Protein AF-A0AAI9ZI68-F1 (afdb_monomer_lite)

Foldseek 3Di:
DDDDPPPPPVVVVVLLVPQEQEFEDELPDDDPDPPPPVVRVCCNALLVVLLRLLVSLVVCCVVPPVPQDQDCPQVPDDCLVVCVVVSPLVSSLVSNLSSQVSDDFSHEYEYEYEALVSQPDPVRLVSSLVVLLSLLVSQVVQVVHSYHYHYHYYHPDDPPSSVVSVVVVVVVVVVPPDD

Secondary structure (DSSP, 8-state):
----------HHHHHHHHHEEEEEEETTSPPS-TT-HHHHHHHTSHHHHHHHHHHHHHHHHHHH-TT----GGGTTSTTTTHHHHTT-HHHHHHHHHHHHHTSPTT-EEEEEEE-GGGG-STTTHHHHHHHHHHHHHHHHHTTTSSSEEEEEEE-SS--HHHHHHHHHHHHHHHT-S--

Radius of gyration: 19.25 Å; chains: 1; bounding box: 39×51×73 Å

Structure (mmCIF, N/CA/C/O backbone):
data_AF-A0AAI9ZI68-F1
#
_entry.id   AF-A0AAI9ZI68-F1
#
loop_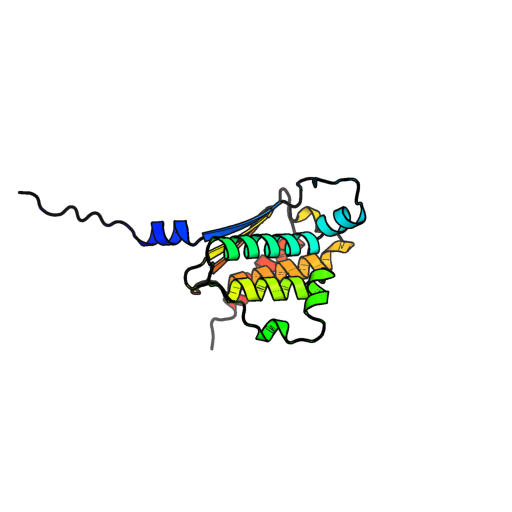
_atom_site.group_PDB
_atom_site.id
_atom_site.type_symbol
_atom_site.label_atom_id
_atom_site.label_alt_id
_atom_site.label_comp_id
_atom_site.label_asym_id
_atom_site.label_entity_id
_atom_site.label_seq_id
_atom_site.pdbx_PDB_ins_code
_atom_site.Cartn_x
_atom_site.Cartn_y
_atom_site.Cartn_z
_atom_site.occupancy
_atom_site.B_iso_or_equiv
_atom_site.auth_seq_id
_atom_site.auth_comp_id
_atom_site.auth_asym_id
_atom_site.auth_atom_id
_atom_site.pdbx_PDB_model_num
ATOM 1 N N . MET A 1 1 ? -3.122 -28.211 -50.798 1.00 36.28 1 MET A N 1
ATOM 2 C CA . MET A 1 1 ? -3.202 -26.737 -50.811 1.00 36.28 1 MET A CA 1
ATOM 3 C C . MET A 1 1 ? -3.423 -26.276 -49.384 1.00 36.28 1 MET A C 1
ATOM 5 O O . MET A 1 1 ? -4.552 -26.222 -48.924 1.00 36.28 1 MET A O 1
ATOM 9 N N . SER A 1 2 ? -2.318 -26.076 -48.669 1.00 42.88 2 SER A N 1
ATOM 10 C CA . SER A 1 2 ? -2.273 -25.440 -47.357 1.00 42.88 2 SER A CA 1
ATOM 11 C C . SER A 1 2 ? -2.132 -23.944 -47.582 1.00 42.88 2 SER A C 1
ATOM 13 O O . SER A 1 2 ? -1.124 -23.529 -48.144 1.00 42.88 2 SER A O 1
ATOM 15 N N . HIS A 1 3 ? -3.099 -23.140 -47.162 1.00 31.73 3 HIS A N 1
ATOM 16 C CA . HIS A 1 3 ? -2.884 -21.705 -47.048 1.00 31.73 3 HIS A CA 1
ATOM 17 C C . HIS A 1 3 ? -3.713 -21.154 -45.888 1.00 31.73 3 HIS A C 1
ATOM 19 O O . HIS A 1 3 ? -4.936 -21.135 -45.943 1.00 31.73 3 HIS A O 1
ATOM 25 N N . LEU A 1 4 ? -2.970 -20.686 -44.881 1.00 38.12 4 LEU A N 1
ATOM 26 C CA . LEU A 1 4 ? -3.259 -19.492 -44.088 1.00 38.12 4 LEU A CA 1
ATOM 27 C C . LEU A 1 4 ? -4.458 -19.575 -43.134 1.00 38.12 4 LEU A C 1
ATOM 29 O O . LEU A 1 4 ? -5.432 -18.844 -43.271 1.00 38.12 4 LEU A O 1
ATOM 33 N N . VAL A 1 5 ? -4.307 -20.377 -42.079 1.00 33.66 5 VAL A N 1
ATOM 34 C CA . VAL A 1 5 ? -4.727 -19.914 -40.751 1.00 33.66 5 VAL A CA 1
ATOM 35 C C . VAL A 1 5 ? -3.490 -19.234 -40.181 1.00 33.66 5 VAL A C 1
ATOM 37 O O . VAL A 1 5 ? -2.539 -19.900 -39.786 1.00 33.66 5 VAL A O 1
ATOM 40 N N . ALA A 1 6 ? -3.428 -17.910 -40.295 1.00 39.25 6 ALA A N 1
ATOM 41 C CA . ALA A 1 6 ? -2.486 -17.154 -39.491 1.00 39.25 6 ALA A CA 1
ATOM 42 C C . ALA A 1 6 ? -2.988 -17.285 -38.054 1.00 39.25 6 ALA A C 1
ATOM 44 O O . ALA A 1 6 ? -4.034 -16.725 -37.718 1.00 39.25 6 ALA A O 1
ATOM 45 N N . ASP A 1 7 ? -2.289 -18.086 -37.254 1.00 39.91 7 ASP A N 1
ATOM 46 C CA . ASP A 1 7 ? -2.421 -18.061 -35.806 1.00 39.91 7 ASP A CA 1
ATOM 47 C C . ASP A 1 7 ? -2.070 -16.641 -35.365 1.00 39.91 7 ASP A C 1
ATOM 49 O O . ASP A 1 7 ? -0.909 -16.239 -35.300 1.00 39.91 7 ASP A O 1
ATOM 53 N N . TRP A 1 8 ? -3.106 -15.835 -35.157 1.00 34.78 8 TRP A N 1
ATOM 54 C CA . TRP A 1 8 ? -2.982 -14.541 -34.515 1.00 34.78 8 TRP A CA 1
ATOM 55 C C . TRP A 1 8 ? -2.801 -14.833 -33.028 1.00 34.78 8 TRP A C 1
ATOM 57 O O . TRP A 1 8 ? -3.750 -14.798 -32.244 1.00 34.78 8 TRP A O 1
ATOM 67 N N . GLU A 1 9 ? -1.583 -15.212 -32.646 1.00 39.19 9 GLU A N 1
ATOM 68 C CA . GLU A 1 9 ? -1.184 -15.191 -31.247 1.00 39.19 9 GLU A CA 1
ATOM 69 C C . GLU A 1 9 ? -1.344 -13.747 -30.778 1.00 39.19 9 GLU A C 1
ATOM 71 O O . GLU A 1 9 ? -0.674 -12.826 -31.246 1.00 39.19 9 GLU A O 1
ATOM 76 N N . ASN A 1 10 ? -2.337 -13.531 -29.922 1.00 38.00 10 ASN A N 1
ATOM 77 C CA . ASN A 1 10 ? -2.634 -12.230 -29.359 1.00 38.00 10 ASN A CA 1
ATOM 78 C C . ASN A 1 10 ? -1.546 -11.908 -28.325 1.00 38.00 10 ASN A C 1
ATOM 80 O O . ASN A 1 10 ? -1.707 -12.169 -27.132 1.00 38.00 10 ASN A O 1
ATOM 84 N N . THR A 1 11 ? -0.415 -11.394 -28.808 1.00 46.31 11 THR A N 1
ATOM 85 C CA . THR A 1 11 ? 0.794 -11.069 -28.035 1.00 46.31 11 THR A CA 1
ATOM 86 C C . THR A 1 11 ? 0.528 -10.119 -26.864 1.00 46.31 11 THR A C 1
ATOM 88 O O . THR A 1 11 ? 1.281 -10.127 -25.893 1.00 46.31 11 THR A O 1
ATOM 91 N N . ASP A 1 12 ? -0.571 -9.357 -26.899 1.00 48.25 12 ASP A N 1
ATOM 92 C CA . ASP A 1 12 ? -0.989 -8.479 -25.801 1.00 48.25 12 ASP A CA 1
ATOM 93 C C . ASP A 1 12 ? -1.462 -9.244 -24.556 1.00 48.25 12 ASP A C 1
ATOM 95 O O . ASP A 1 12 ? -1.244 -8.785 -23.435 1.00 48.25 12 ASP A O 1
ATOM 99 N N . ILE A 1 13 ? -2.073 -10.425 -24.713 1.00 45.22 13 ILE A N 1
ATOM 100 C CA . ILE A 1 13 ? -2.593 -11.205 -23.576 1.00 45.22 13 ILE A CA 1
ATOM 101 C C . ILE A 1 13 ? -1.444 -11.823 -22.769 1.00 45.22 13 ILE A C 1
ATOM 103 O O . ILE A 1 13 ? -1.500 -11.837 -21.536 1.00 45.22 13 ILE A O 1
ATOM 107 N N . ASP A 1 14 ? -0.390 -12.286 -23.442 1.00 40.62 14 ASP A N 1
ATOM 108 C CA . ASP A 1 14 ? 0.792 -12.841 -22.776 1.00 40.62 14 ASP A CA 1
ATOM 109 C C . ASP A 1 14 ? 1.712 -11.744 -22.216 1.00 40.62 14 ASP A C 1
ATOM 111 O O . ASP A 1 14 ? 2.242 -11.903 -21.113 1.00 40.62 14 ASP A O 1
ATOM 115 N N . ALA A 1 15 ? 1.805 -10.579 -22.873 1.00 43.84 15 ALA A N 1
ATOM 116 C CA . ALA A 1 15 ? 2.473 -9.402 -22.309 1.00 43.84 15 ALA A CA 1
ATOM 117 C C . ALA A 1 15 ? 1.770 -8.897 -21.030 1.00 43.84 15 ALA A C 1
ATOM 119 O O . ALA A 1 15 ? 2.425 -8.638 -20.017 1.00 43.84 15 ALA A O 1
ATOM 120 N N . HIS A 1 16 ? 0.432 -8.839 -21.017 1.00 47.84 16 HIS A N 1
ATOM 121 C CA . HIS A 1 16 ? -0.341 -8.504 -19.813 1.00 47.84 16 HIS A CA 1
ATOM 122 C C . HIS A 1 16 ? -0.217 -9.563 -18.707 1.00 47.84 16 HIS A C 1
ATOM 124 O O . HIS A 1 16 ? -0.116 -9.214 -17.531 1.00 47.84 16 HIS A O 1
ATOM 130 N N . LYS A 1 17 ? -0.194 -10.860 -19.041 1.00 45.56 17 LYS A N 1
ATOM 131 C CA . LYS A 1 17 ? -0.064 -11.934 -18.036 1.00 45.56 17 LYS A CA 1
ATOM 132 C C . LYS A 1 17 ? 1.268 -11.912 -17.287 1.00 45.56 17 LYS A C 1
ATOM 134 O O . LYS A 1 17 ? 1.299 -12.325 -16.127 1.00 45.56 17 LYS A O 1
ATOM 139 N N . HIS A 1 18 ? 2.345 -11.445 -17.914 1.00 51.88 18 HIS A N 1
ATOM 140 C CA . HIS A 1 18 ? 3.674 -11.425 -17.297 1.00 51.88 18 HIS A CA 1
ATOM 141 C C . HIS A 1 18 ? 4.032 -10.100 -16.607 1.00 51.88 18 HIS A C 1
ATOM 143 O O . HIS A 1 18 ? 4.849 -10.108 -15.679 1.00 51.88 18 HIS A O 1
ATOM 149 N N . ASN A 1 19 ? 3.354 -9.000 -16.949 1.00 62.97 19 ASN A N 1
ATOM 150 C CA . ASN A 1 19 ? 3.670 -7.673 -16.414 1.00 62.97 19 ASN A CA 1
ATOM 151 C C . ASN A 1 19 ? 2.794 -7.206 -15.241 1.00 62.97 19 ASN A C 1
ATOM 153 O O . ASN A 1 19 ? 3.127 -6.209 -14.595 1.00 62.97 19 ASN A O 1
ATOM 157 N N . VAL A 1 20 ? 1.707 -7.917 -14.921 1.00 66.06 20 VAL A N 1
ATOM 158 C CA . VAL A 1 20 ? 0.887 -7.584 -13.748 1.00 66.06 20 VAL A CA 1
ATOM 159 C C . VAL A 1 20 ? 1.572 -8.057 -12.460 1.00 66.06 20 VAL A C 1
ATOM 161 O O . VAL A 1 20 ? 1.826 -9.239 -12.217 1.00 66.06 20 VAL A O 1
ATOM 164 N N . ASN A 1 21 ? 1.841 -7.094 -11.597 1.00 75.12 21 ASN A N 1
ATOM 165 C CA . ASN A 1 21 ? 2.433 -7.190 -10.279 1.00 75.12 21 ASN A CA 1
ATOM 166 C C . ASN A 1 21 ? 1.336 -7.007 -9.237 1.00 75.12 21 ASN A C 1
ATOM 168 O O . ASN A 1 21 ? 0.926 -5.894 -8.918 1.00 75.12 21 ASN A O 1
ATOM 172 N N . THR A 1 22 ? 0.817 -8.121 -8.724 1.00 77.38 22 THR A N 1
ATOM 173 C CA . THR A 1 22 ? -0.252 -8.069 -7.725 1.00 77.38 22 THR A CA 1
ATOM 174 C C . THR A 1 22 ? 0.330 -8.054 -6.320 1.00 77.38 22 THR A C 1
ATOM 176 O O . THR A 1 22 ? 0.980 -9.017 -5.918 1.00 77.38 22 THR A O 1
ATOM 179 N N . ILE A 1 23 ? 0.027 -7.006 -5.562 1.00 80.31 23 ILE A N 1
ATOM 180 C CA . ILE A 1 23 ? 0.321 -6.883 -4.132 1.00 80.31 23 ILE A CA 1
ATOM 181 C C . ILE A 1 23 ? -1.002 -6.886 -3.361 1.00 80.31 23 ILE A C 1
ATOM 183 O O . ILE A 1 23 ? -1.999 -6.309 -3.804 1.00 80.31 23 ILE A O 1
ATOM 187 N N . LYS A 1 24 ? -1.055 -7.605 -2.239 1.00 81.94 24 LYS A N 1
ATOM 188 C CA . LYS A 1 24 ? -2.313 -7.878 -1.531 1.00 81.94 24 LYS A CA 1
ATOM 189 C C . LYS A 1 24 ? -2.156 -7.686 -0.036 1.00 81.94 24 LYS A C 1
ATOM 191 O O . LYS A 1 24 ? -1.219 -8.205 0.563 1.00 81.94 24 LYS A O 1
ATOM 196 N N . TRP A 1 25 ? -3.123 -7.029 0.581 1.00 74.56 25 TRP A N 1
ATOM 197 C CA . TRP A 1 25 ? -3.253 -6.961 2.025 1.00 74.56 25 TRP A CA 1
ATOM 198 C C . TRP A 1 25 ? -4.626 -7.455 2.458 1.00 74.56 25 TRP A C 1
ATOM 200 O O . TRP A 1 25 ? -5.645 -7.076 1.883 1.00 74.56 25 TRP A O 1
ATOM 210 N N . PHE A 1 26 ? -4.637 -8.295 3.487 1.00 74.25 26 PHE A N 1
ATOM 211 C CA . PHE A 1 26 ? -5.852 -8.830 4.083 1.00 74.25 26 PHE A CA 1
ATOM 212 C C . PHE A 1 26 ? -5.929 -8.331 5.523 1.00 74.25 26 PHE A C 1
ATOM 214 O O . PHE A 1 26 ? -5.241 -8.861 6.395 1.00 74.25 26 PHE A O 1
ATOM 221 N N . CYS A 1 27 ? -6.744 -7.303 5.766 1.00 65.31 27 CYS A N 1
ATOM 222 C CA . CYS A 1 27 ? -6.807 -6.593 7.046 1.00 65.31 27 CYS A CA 1
ATOM 223 C C . CYS A 1 27 ? -7.278 -7.473 8.215 1.00 65.31 27 CYS A C 1
ATOM 225 O O . CYS A 1 27 ? -7.052 -7.131 9.369 1.00 65.31 27 CYS A O 1
ATOM 227 N N . SER A 1 28 ? -7.962 -8.582 7.921 1.00 62.16 28 SER A N 1
ATOM 228 C CA . SER A 1 28 ? -8.622 -9.465 8.889 1.00 62.16 28 SER A CA 1
ATOM 229 C C . SER A 1 28 ? -7.847 -10.746 9.223 1.00 62.16 28 SER A C 1
ATOM 231 O O . SER A 1 28 ? -8.351 -11.580 9.977 1.00 62.16 28 SER A O 1
ATOM 233 N N . VAL A 1 29 ? -6.643 -10.942 8.672 1.00 62.38 29 VAL A N 1
ATOM 234 C CA . VAL A 1 29 ? -5.839 -12.149 8.928 1.00 62.38 29 VAL A CA 1
ATOM 235 C C . VAL A 1 29 ? -5.027 -11.972 10.222 1.00 62.38 29 VAL A C 1
ATOM 237 O O . VAL A 1 29 ? -4.208 -11.057 10.285 1.00 62.38 29 VAL A O 1
ATOM 240 N N . PRO A 1 30 ? -5.207 -12.838 11.245 1.00 55.72 30 PRO A N 1
ATOM 241 C CA . PRO A 1 30 ? -4.447 -12.762 12.492 1.00 55.72 30 PRO A CA 1
ATOM 242 C C . PRO A 1 30 ? -2.947 -12.974 12.261 1.00 55.72 30 PRO A C 1
ATOM 244 O O . PRO A 1 30 ? -2.548 -13.865 11.506 1.00 55.72 30 PRO A O 1
ATOM 247 N N . PHE A 1 31 ? -2.114 -12.179 12.935 1.00 62.44 31 PHE A N 1
ATOM 248 C CA . PHE A 1 31 ? -0.665 -12.191 12.726 1.00 62.44 31 PHE A CA 1
ATOM 249 C C . PHE A 1 31 ? 0.072 -13.327 13.458 1.00 62.44 31 PHE A C 1
ATOM 251 O O . PHE A 1 31 ? -0.410 -13.828 14.476 1.00 62.44 31 PHE A O 1
ATOM 258 N N . PRO A 1 32 ? 1.269 -13.725 12.968 1.00 58.94 32 PRO A N 1
ATOM 259 C CA . PRO A 1 32 ? 1.981 -14.914 13.446 1.00 58.94 32 PRO A CA 1
ATOM 260 C C . PRO A 1 32 ? 2.499 -14.824 14.885 1.00 58.94 32 PRO A C 1
ATOM 262 O O . PRO A 1 32 ? 2.689 -15.864 15.510 1.00 58.94 32 PRO A O 1
ATOM 265 N N . ASN A 1 33 ? 2.759 -13.615 15.400 1.00 66.62 33 ASN A N 1
ATOM 266 C CA . ASN A 1 33 ? 3.276 -13.419 16.755 1.00 66.62 33 ASN A CA 1
ATOM 267 C C . ASN A 1 33 ? 2.308 -12.579 17.609 1.00 66.62 33 ASN A C 1
ATOM 269 O O . ASN A 1 33 ? 2.439 -11.356 17.667 1.00 66.62 33 ASN A O 1
ATOM 273 N N . PRO A 1 34 ? 1.336 -13.218 18.279 1.00 64.44 34 PRO A N 1
ATOM 274 C CA . PRO A 1 34 ? 0.331 -12.522 19.077 1.00 64.44 34 PRO A CA 1
ATOM 275 C C . PRO A 1 34 ? 0.882 -11.912 20.377 1.00 64.44 34 PRO A C 1
ATOM 277 O O . PRO A 1 34 ? 0.151 -11.179 21.043 1.00 64.44 34 PRO A O 1
ATOM 280 N N . GLU A 1 35 ? 2.133 -12.202 20.751 1.00 77.69 35 GLU A N 1
ATOM 281 C CA . GLU A 1 35 ? 2.716 -11.787 22.033 1.00 77.69 35 GLU A CA 1
ATOM 282 C C . GLU A 1 35 ? 3.321 -10.371 22.012 1.00 77.69 35 GLU A C 1
ATOM 284 O O . GLU A 1 35 ? 3.538 -9.786 23.071 1.00 77.69 35 GLU A O 1
ATOM 289 N N . ASN A 1 36 ? 3.557 -9.783 20.832 1.00 79.75 36 ASN A N 1
ATOM 290 C CA . ASN A 1 36 ? 4.056 -8.410 20.708 1.00 79.75 36 ASN A CA 1
ATOM 291 C C . ASN A 1 36 ? 2.904 -7.426 20.450 1.00 79.75 36 ASN A C 1
ATOM 293 O O . ASN A 1 36 ? 2.522 -7.177 19.307 1.00 79.75 36 ASN A O 1
ATOM 297 N N . GLU A 1 37 ? 2.341 -6.865 21.523 1.00 78.38 37 GLU A N 1
ATOM 298 C CA . GLU A 1 37 ? 1.168 -5.983 21.453 1.00 78.38 37 GLU A CA 1
ATOM 299 C C . GLU A 1 37 ? 1.408 -4.707 20.628 1.00 78.38 37 GLU A C 1
ATOM 301 O O . GLU A 1 37 ? 0.537 -4.310 19.856 1.00 78.38 37 GLU A O 1
ATOM 306 N N . GLU A 1 38 ? 2.579 -4.081 20.757 1.00 74.56 38 GLU A N 1
ATOM 307 C CA . GLU A 1 38 ? 2.927 -2.865 20.008 1.00 74.56 38 GLU A CA 1
ATOM 308 C C . GLU A 1 38 ? 3.055 -3.155 18.511 1.00 74.56 38 GLU A C 1
ATOM 310 O O . GLU A 1 38 ? 2.499 -2.450 17.668 1.00 74.56 38 GLU A O 1
ATOM 315 N N . GLU A 1 39 ? 3.731 -4.249 18.162 1.00 72.69 39 GLU A N 1
ATOM 316 C CA . GLU A 1 39 ? 3.844 -4.677 16.771 1.00 72.69 39 GLU A CA 1
ATOM 317 C C . GLU A 1 39 ? 2.482 -5.053 16.182 1.00 72.69 39 GLU A C 1
ATOM 319 O O . GLU A 1 39 ? 2.196 -4.675 15.044 1.00 72.69 39 GLU A O 1
ATOM 324 N N . ARG A 1 40 ? 1.618 -5.701 16.974 1.00 75.62 40 ARG A N 1
ATOM 325 C CA . ARG A 1 40 ? 0.242 -6.023 16.589 1.00 75.62 40 ARG A CA 1
ATOM 326 C C . ARG A 1 40 ? -0.574 -4.761 16.318 1.00 75.62 40 ARG A C 1
ATOM 328 O O . ARG A 1 40 ? -1.143 -4.656 15.240 1.00 75.62 40 ARG A O 1
ATOM 335 N N . LYS A 1 41 ? -0.586 -3.781 17.229 1.00 75.75 41 LYS A N 1
ATOM 336 C CA . LYS A 1 41 ? -1.330 -2.515 17.050 1.00 75.75 41 LYS A CA 1
ATOM 337 C C . LYS A 1 41 ? -0.899 -1.768 15.794 1.00 75.75 41 LYS A C 1
ATOM 339 O O . LYS A 1 41 ? -1.734 -1.251 15.061 1.00 75.75 41 LYS A O 1
ATOM 344 N N . ILE A 1 42 ? 0.405 -1.729 15.524 1.00 71.88 42 ILE A N 1
ATOM 345 C CA . ILE A 1 42 ? 0.920 -1.060 14.329 1.00 71.88 42 ILE A CA 1
ATOM 346 C C . ILE A 1 42 ? 0.561 -1.852 13.061 1.00 71.88 42 ILE A C 1
ATOM 348 O O . ILE A 1 42 ? 0.260 -1.250 12.032 1.00 71.88 42 ILE A O 1
ATOM 352 N N . GLN A 1 43 ? 0.581 -3.184 13.100 1.00 73.00 43 GLN A N 1
ATOM 353 C CA . GLN A 1 43 ? 0.197 -4.023 11.958 1.00 73.00 43 GLN A CA 1
ATOM 354 C C . GLN A 1 43 ? -1.319 -4.011 11.702 1.00 73.00 43 GLN A C 1
ATOM 356 O O . GLN A 1 43 ? -1.742 -4.044 10.550 1.00 73.00 43 GLN A O 1
ATOM 361 N N . GLU A 1 44 ? -2.129 -3.859 12.746 1.00 80.19 44 GLU A N 1
ATOM 362 C CA . GLU A 1 44 ? -3.583 -3.656 12.703 1.00 80.19 44 GLU A CA 1
ATOM 363 C C . GLU A 1 44 ? -3.960 -2.179 12.464 1.00 80.19 44 GLU A C 1
ATOM 365 O O . GLU A 1 44 ? -5.006 -1.710 12.906 1.00 80.19 44 GLU A O 1
ATOM 370 N N . SER A 1 45 ? -3.116 -1.434 11.747 1.00 86.88 45 SER A N 1
ATOM 371 C CA . SER A 1 45 ? -3.344 -0.026 11.419 1.00 86.88 45 SER A CA 1
ATOM 372 C C . SER A 1 45 ? -3.112 0.251 9.930 1.00 86.88 45 SER A C 1
ATOM 374 O O . SER A 1 45 ? -2.445 -0.537 9.247 1.00 86.88 45 SER A O 1
ATOM 376 N N . PRO A 1 46 ? -3.566 1.405 9.412 1.00 89.31 46 PRO A N 1
ATOM 377 C CA . PRO A 1 46 ? -3.280 1.804 8.039 1.00 89.31 46 PRO A CA 1
ATOM 378 C C . PRO A 1 46 ? -1.766 1.921 7.743 1.00 89.31 46 PRO A C 1
ATOM 380 O O . PRO A 1 46 ? -1.325 1.636 6.629 1.00 89.31 46 PRO A O 1
ATOM 383 N N . ARG A 1 47 ? -0.926 2.212 8.749 1.00 89.75 47 ARG A N 1
ATOM 384 C CA . ARG A 1 47 ? 0.546 2.156 8.615 1.00 89.75 47 ARG A CA 1
ATOM 385 C C . ARG A 1 47 ? 1.036 0.744 8.313 1.00 89.75 47 ARG A C 1
ATOM 387 O O . ARG A 1 47 ? 1.901 0.563 7.459 1.00 89.75 47 ARG A O 1
ATOM 394 N N . GLY A 1 48 ? 0.450 -0.260 8.966 1.00 87.25 48 GLY A N 1
ATOM 395 C CA . GLY A 1 48 ? 0.713 -1.676 8.705 1.00 87.25 48 GLY A CA 1
ATOM 396 C C . GLY A 1 48 ? 0.402 -2.070 7.261 1.00 87.25 48 GLY A C 1
ATOM 397 O O . GLY A 1 48 ? 1.227 -2.723 6.613 1.00 87.25 48 GLY A O 1
ATOM 398 N N . VAL A 1 49 ? -0.728 -1.587 6.728 1.00 88.69 49 VAL A N 1
ATOM 399 C CA . VAL A 1 49 ? -1.098 -1.745 5.310 1.00 88.69 49 VAL A CA 1
ATOM 400 C C . VAL A 1 49 ? 0.018 -1.214 4.415 1.00 88.69 49 VAL A C 1
ATOM 402 O O . VAL A 1 49 ? 0.543 -1.954 3.583 1.00 88.69 49 VAL A O 1
ATOM 405 N N . MET A 1 50 ? 0.434 0.040 4.610 1.00 90.62 50 MET A N 1
ATOM 406 C CA . MET A 1 50 ? 1.452 0.667 3.764 1.00 90.62 50 MET A CA 1
ATOM 407 C C . MET A 1 50 ? 2.817 -0.006 3.871 1.00 90.62 50 MET A C 1
ATOM 409 O O . MET A 1 50 ? 3.438 -0.267 2.840 1.00 90.62 50 MET A O 1
ATOM 413 N N . CYS A 1 51 ? 3.265 -0.365 5.078 1.00 89.19 51 CYS A N 1
ATOM 414 C CA . CYS A 1 51 ? 4.486 -1.151 5.251 1.00 89.19 51 CYS A CA 1
ATOM 415 C C . CYS A 1 51 ? 4.437 -2.444 4.428 1.00 89.19 51 CYS A C 1
ATOM 417 O O . CYS A 1 51 ? 5.422 -2.821 3.793 1.00 89.19 51 CYS A O 1
ATOM 419 N N . SER A 1 52 ? 3.296 -3.130 4.421 1.00 87.94 52 SER A N 1
ATOM 420 C CA . SER A 1 52 ? 3.137 -4.365 3.662 1.00 87.94 52 SER A CA 1
ATOM 421 C C . SER A 1 52 ? 3.129 -4.146 2.157 1.00 87.94 52 SER A C 1
ATOM 423 O O . SER A 1 52 ? 3.816 -4.873 1.439 1.00 87.94 52 SER A O 1
ATOM 425 N N . LEU A 1 53 ? 2.401 -3.137 1.674 1.00 90.38 53 LEU A N 1
ATOM 426 C CA . LEU A 1 53 ? 2.359 -2.800 0.253 1.00 90.38 53 LEU A CA 1
ATOM 427 C C . LEU A 1 53 ? 3.753 -2.436 -0.270 1.00 90.38 53 LEU A C 1
ATOM 429 O O . LEU A 1 53 ? 4.168 -2.967 -1.300 1.00 90.38 53 LEU A O 1
ATOM 433 N N . VAL A 1 54 ? 4.508 -1.621 0.476 1.00 90.00 54 VAL A N 1
ATOM 434 C CA . VAL A 1 54 ? 5.908 -1.287 0.165 1.00 90.00 54 VAL A CA 1
ATOM 435 C C . VAL A 1 54 ? 6.772 -2.547 0.131 1.00 90.00 54 VAL A C 1
ATOM 437 O O . VAL A 1 54 ? 7.456 -2.797 -0.859 1.00 90.00 54 VAL A O 1
ATOM 440 N N . ASN A 1 55 ? 6.713 -3.381 1.172 1.00 88.25 55 ASN A N 1
ATOM 441 C CA . ASN A 1 55 ? 7.530 -4.594 1.253 1.00 88.25 55 ASN A CA 1
ATOM 442 C C . ASN A 1 55 ? 7.226 -5.591 0.127 1.00 88.25 55 ASN A C 1
ATOM 444 O O . ASN A 1 55 ? 8.142 -6.202 -0.422 1.00 88.25 55 ASN A O 1
ATOM 448 N N . GLN A 1 56 ? 5.955 -5.776 -0.225 1.00 88.75 56 GLN A N 1
ATOM 449 C CA . GLN A 1 56 ? 5.567 -6.655 -1.327 1.00 88.75 56 GLN A CA 1
ATOM 450 C C . GLN A 1 56 ? 6.027 -6.100 -2.671 1.00 88.75 56 GLN A C 1
ATOM 452 O O . GLN A 1 56 ? 6.557 -6.857 -3.482 1.00 88.75 56 GLN A O 1
ATOM 457 N N . LEU A 1 57 ? 5.881 -4.793 -2.891 1.00 89.31 57 LEU A N 1
ATOM 458 C CA . LEU A 1 57 ? 6.330 -4.154 -4.121 1.00 89.31 57 LEU A CA 1
ATOM 459 C C . LEU A 1 57 ? 7.853 -4.243 -4.272 1.00 89.31 57 LEU A C 1
ATOM 461 O O . LEU A 1 57 ? 8.329 -4.616 -5.339 1.00 89.31 57 LEU A O 1
ATOM 465 N N . LEU A 1 58 ? 8.614 -4.017 -3.198 1.00 87.56 58 LEU A N 1
ATOM 466 C CA . LEU A 1 58 ? 10.069 -4.202 -3.191 1.00 87.56 58 LEU A CA 1
ATOM 467 C C . LEU A 1 58 ? 10.477 -5.638 -3.531 1.00 87.56 58 LEU A C 1
ATOM 469 O O . LEU A 1 58 ? 11.423 -5.832 -4.291 1.00 87.56 58 LEU A O 1
ATOM 473 N N . ARG A 1 59 ? 9.773 -6.650 -3.008 1.00 86.19 59 ARG A N 1
ATOM 474 C CA . ARG A 1 59 ? 10.041 -8.061 -3.345 1.00 86.19 59 ARG A CA 1
ATOM 475 C C . ARG A 1 59 ? 9.776 -8.342 -4.816 1.00 86.19 59 ARG A C 1
ATOM 477 O O . ARG A 1 59 ? 10.632 -8.896 -5.488 1.00 86.19 59 ARG A O 1
ATOM 484 N N . VAL A 1 60 ? 8.631 -7.891 -5.327 1.00 85.25 60 VAL A N 1
ATOM 485 C CA . VAL A 1 60 ? 8.298 -8.011 -6.752 1.00 85.25 60 VAL A CA 1
ATOM 486 C C . VAL A 1 60 ? 9.367 -7.350 -7.617 1.00 85.25 60 VAL A C 1
ATOM 488 O O . VAL A 1 60 ? 9.807 -7.948 -8.595 1.00 85.25 60 VAL A O 1
ATOM 491 N N . ILE A 1 61 ? 9.789 -6.135 -7.259 1.00 86.06 61 ILE A N 1
ATOM 492 C CA . ILE A 1 61 ? 10.827 -5.407 -7.985 1.00 86.06 61 ILE A CA 1
ATOM 493 C C . ILE A 1 61 ? 12.147 -6.174 -7.955 1.00 86.06 61 ILE A C 1
ATOM 495 O O . ILE A 1 61 ? 12.748 -6.378 -9.005 1.00 86.06 61 ILE A O 1
ATOM 499 N N . SER A 1 62 ? 12.559 -6.653 -6.783 1.00 85.62 62 SER A N 1
ATOM 500 C CA . SER A 1 62 ? 13.805 -7.410 -6.621 1.00 85.62 62 SER A CA 1
ATOM 501 C C . SER A 1 62 ? 13.806 -8.698 -7.448 1.00 85.62 62 SER A C 1
ATOM 503 O O . SER A 1 62 ? 14.818 -9.036 -8.057 1.00 85.62 62 SER A O 1
ATOM 505 N N . ASP A 1 63 ? 12.667 -9.391 -7.507 1.00 85.38 63 ASP A N 1
ATOM 506 C CA . ASP A 1 63 ? 12.545 -10.679 -8.191 1.00 85.38 63 ASP A CA 1
ATOM 507 C C . ASP A 1 63 ? 12.417 -10.525 -9.713 1.00 85.38 63 ASP A C 1
ATOM 509 O O . ASP A 1 63 ? 12.982 -11.314 -10.472 1.00 85.38 63 ASP A O 1
ATOM 513 N N . LYS A 1 64 ? 11.657 -9.527 -10.181 1.00 83.69 64 LYS A N 1
ATOM 514 C CA . LYS A 1 64 ? 11.324 -9.365 -11.606 1.00 83.69 64 LYS A CA 1
ATOM 515 C C . LYS A 1 64 ? 12.195 -8.352 -12.339 1.00 83.69 64 LYS A C 1
ATOM 517 O O . LYS A 1 64 ? 12.329 -8.444 -13.558 1.00 83.69 64 LYS A O 1
ATOM 522 N N . PHE A 1 65 ? 12.784 -7.398 -11.626 1.00 83.31 65 PHE A N 1
ATOM 523 C CA . PHE A 1 65 ? 13.550 -6.292 -12.197 1.00 83.31 65 PHE A CA 1
ATOM 524 C C . PHE A 1 65 ? 14.923 -6.170 -11.507 1.00 83.31 65 PHE A C 1
ATOM 526 O O . PHE A 1 65 ? 15.202 -5.167 -10.855 1.00 83.31 65 PHE A O 1
ATOM 533 N N . PRO A 1 66 ? 15.833 -7.152 -11.671 1.00 78.56 66 PRO A N 1
ATOM 534 C CA . PRO A 1 66 ? 17.119 -7.200 -10.958 1.00 78.56 66 PRO A CA 1
ATOM 535 C C . PRO A 1 66 ? 18.091 -6.050 -11.291 1.00 78.56 66 PRO A C 1
ATOM 537 O O . PRO A 1 66 ? 19.122 -5.911 -10.640 1.00 78.56 66 PRO A O 1
ATOM 540 N N . GLY A 1 67 ? 17.783 -5.233 -12.305 1.00 79.81 67 GLY A N 1
ATOM 541 C CA . GLY A 1 67 ? 18.514 -4.010 -12.654 1.00 79.81 67 GLY A CA 1
ATOM 542 C C . GLY A 1 67 ? 17.795 -2.716 -12.265 1.00 79.81 67 GLY A C 1
ATOM 543 O O . GLY A 1 67 ? 18.210 -1.648 -12.705 1.00 79.81 67 GLY A O 1
ATOM 544 N N . PHE A 1 68 ? 16.701 -2.798 -11.504 1.00 83.12 68 PHE A N 1
ATOM 545 C CA . PHE A 1 68 ? 15.970 -1.628 -11.035 1.00 83.12 68 PHE A CA 1
ATOM 546 C C . PHE A 1 68 ? 16.840 -0.816 -10.073 1.00 83.12 68 PHE A C 1
ATOM 548 O O . PHE A 1 68 ? 17.322 -1.332 -9.063 1.00 83.12 68 PHE A O 1
ATOM 555 N N . ILE A 1 69 ? 17.025 0.463 -10.386 1.00 79.81 69 ILE A N 1
ATOM 556 C CA . ILE A 1 69 ? 17.746 1.414 -9.544 1.00 79.81 69 ILE A CA 1
ATOM 557 C C . ILE A 1 69 ? 16.760 2.519 -9.206 1.00 79.81 69 ILE A C 1
ATOM 559 O O . ILE A 1 69 ? 16.340 3.251 -10.097 1.00 79.81 69 ILE A O 1
ATOM 563 N N . LEU A 1 70 ? 16.413 2.625 -7.923 1.00 75.75 70 LEU A N 1
ATOM 564 C CA . LEU A 1 70 ? 15.595 3.726 -7.432 1.00 75.75 70 LEU A CA 1
ATOM 565 C C . LEU A 1 70 ? 16.398 5.029 -7.538 1.00 75.75 70 LEU A C 1
ATOM 567 O O . LEU A 1 70 ? 17.551 5.074 -7.090 1.00 75.75 70 LEU A O 1
ATOM 571 N N . SER A 1 71 ? 15.811 6.079 -8.108 1.00 72.88 71 SER A N 1
ATOM 572 C CA . SER A 1 71 ? 16.465 7.383 -8.210 1.00 72.88 71 SER A CA 1
ATOM 573 C C . SER A 1 71 ? 16.842 7.907 -6.820 1.00 72.88 71 SER A C 1
ATOM 575 O O . SER A 1 71 ? 16.006 8.031 -5.921 1.00 72.88 71 SER A O 1
ATOM 577 N N . SER A 1 72 ? 18.118 8.255 -6.631 1.00 61.81 72 SER A N 1
ATOM 578 C CA . SER A 1 72 ? 18.644 8.719 -5.339 1.00 61.81 72 SER A CA 1
ATOM 579 C C . SER A 1 72 ? 18.101 10.081 -4.912 1.00 61.81 72 SER A C 1
ATOM 581 O O . SER A 1 72 ? 18.179 10.410 -3.733 1.00 61.81 72 SER A O 1
ATOM 583 N N . SER A 1 73 ? 17.503 10.844 -5.834 1.00 66.44 73 SER A N 1
ATOM 584 C CA . SER A 1 73 ? 16.969 12.190 -5.578 1.00 66.44 73 SER A CA 1
ATOM 585 C C . SER A 1 73 ? 15.947 12.240 -4.439 1.00 66.44 73 SER A C 1
ATOM 587 O O . SER A 1 73 ? 15.726 13.293 -3.852 1.00 66.44 73 SER A O 1
ATOM 589 N N . PHE A 1 74 ? 15.318 11.107 -4.126 1.00 61.94 74 PHE A N 1
ATOM 590 C CA . PHE A 1 74 ? 14.368 10.968 -3.029 1.00 61.94 74 PHE A CA 1
ATOM 591 C C . PHE A 1 74 ? 15.031 10.667 -1.669 1.00 61.94 74 PHE A C 1
ATOM 593 O O . PHE A 1 74 ? 14.511 11.036 -0.618 1.00 61.94 74 PHE A O 1
ATOM 600 N N . LEU A 1 75 ? 16.208 10.034 -1.680 1.00 64.19 75 LEU A N 1
ATOM 601 C CA . LEU A 1 75 ? 16.960 9.644 -0.482 1.00 64.19 75 LEU A CA 1
ATOM 602 C C . LEU A 1 75 ? 17.847 10.774 0.068 1.00 64.19 75 LEU A C 1
ATOM 604 O O . LEU A 1 75 ? 18.382 10.646 1.168 1.00 64.19 75 LEU A O 1
ATOM 608 N N . ASP A 1 76 ? 17.993 11.871 -0.679 1.00 65.44 76 ASP A N 1
ATOM 609 C CA . ASP A 1 76 ? 18.912 12.973 -0.365 1.00 65.44 76 ASP A CA 1
ATOM 610 C C . ASP A 1 76 ? 18.414 13.899 0.763 1.00 65.44 76 ASP A C 1
ATOM 612 O O . ASP A 1 76 ? 19.156 14.759 1.251 1.00 65.44 76 ASP A O 1
ATOM 616 N N . HIS A 1 77 ? 17.174 13.727 1.229 1.00 71.00 77 HIS A N 1
ATOM 617 C CA . HIS A 1 77 ? 16.685 14.443 2.401 1.00 71.00 77 HIS A CA 1
ATOM 618 C C . HIS A 1 77 ? 17.319 13.886 3.678 1.00 71.00 77 HIS A C 1
ATOM 620 O O . HIS A 1 77 ? 17.157 12.716 4.033 1.00 71.00 77 HIS A O 1
ATOM 626 N N . LYS A 1 78 ? 18.013 14.764 4.409 1.00 69.56 78 LYS A N 1
ATOM 627 C CA . LYS A 1 78 ? 18.502 14.476 5.758 1.00 69.56 78 LYS A CA 1
ATOM 628 C C . LYS A 1 78 ? 17.321 13.973 6.601 1.00 69.56 78 LYS A C 1
ATOM 630 O O . LYS A 1 78 ? 16.265 14.594 6.597 1.00 69.56 78 LYS A O 1
ATOM 635 N N . ASP A 1 79 ? 17.503 12.826 7.248 1.00 77.88 79 ASP A N 1
ATOM 636 C CA . ASP A 1 79 ? 16.517 12.116 8.080 1.00 77.88 79 ASP A CA 1
ATOM 637 C C . ASP A 1 79 ? 15.440 11.314 7.324 1.00 77.88 79 ASP A C 1
ATOM 639 O O . ASP A 1 79 ? 14.665 10.592 7.955 1.00 77.88 79 ASP A O 1
ATOM 643 N N . PHE A 1 80 ? 15.426 11.325 5.983 1.00 80.62 80 PHE A N 1
ATOM 644 C CA . PHE A 1 80 ? 14.442 10.550 5.221 1.00 80.62 80 PHE A CA 1
ATOM 645 C C . PHE A 1 80 ? 14.483 9.064 5.573 1.00 80.62 80 PHE A C 1
ATOM 647 O O . PHE A 1 80 ? 13.443 8.471 5.810 1.00 80.62 80 PHE A O 1
ATOM 654 N N . ALA A 1 81 ? 15.671 8.466 5.683 1.00 80.25 81 ALA A N 1
ATOM 655 C CA . ALA A 1 81 ? 15.810 7.038 5.959 1.00 80.25 81 ALA A CA 1
ATOM 656 C C . ALA A 1 81 ? 15.200 6.596 7.302 1.00 80.25 81 ALA A C 1
ATOM 658 O O . ALA A 1 81 ? 14.891 5.415 7.462 1.00 80.25 81 ALA A O 1
ATOM 659 N N . ASP A 1 82 ? 15.036 7.504 8.265 1.00 86.75 82 ASP A N 1
ATOM 660 C CA . ASP A 1 82 ? 14.508 7.166 9.585 1.00 86.75 82 ASP A CA 1
ATOM 661 C C . ASP A 1 82 ? 12.979 7.263 9.637 1.00 86.75 82 ASP A C 1
ATOM 663 O O . ASP A 1 82 ? 12.351 6.491 10.361 1.00 86.75 82 ASP A O 1
ATOM 667 N N . ARG A 1 83 ? 12.354 8.089 8.790 1.00 90.31 83 ARG A N 1
ATOM 668 C CA . ARG A 1 83 ? 10.891 8.249 8.746 1.00 90.31 83 ARG A CA 1
ATOM 669 C C . ARG A 1 83 ? 10.149 6.952 8.348 1.00 90.31 83 ARG A C 1
ATOM 671 O O . ARG A 1 83 ? 9.271 6.526 9.103 1.00 90.31 83 ARG A O 1
ATOM 678 N N . PRO A 1 84 ? 10.512 6.222 7.264 1.00 86.38 84 PRO A N 1
ATOM 679 C CA . PRO A 1 84 ? 9.925 4.917 6.958 1.00 86.38 84 PRO A CA 1
ATOM 680 C C . PRO A 1 84 ? 10.252 3.845 8.001 1.00 86.38 84 PRO A C 1
ATOM 682 O O . PRO A 1 84 ? 9.415 2.979 8.252 1.00 86.38 84 PRO A O 1
ATOM 685 N N . LYS A 1 85 ? 11.433 3.894 8.644 1.00 85.38 85 LYS A N 1
ATOM 686 C CA . LYS A 1 85 ? 11.775 2.967 9.744 1.00 85.38 85 LYS A CA 1
ATOM 687 C C . LYS A 1 85 ? 10.868 3.181 10.953 1.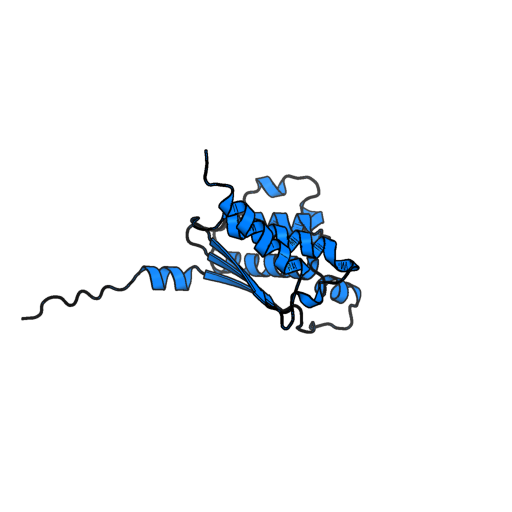00 85.38 85 LYS A C 1
ATOM 689 O O . LYS A 1 85 ? 10.419 2.209 11.556 1.00 85.38 85 LYS A O 1
ATOM 694 N N . ASN A 1 86 ? 10.558 4.441 11.249 1.00 87.56 86 ASN A N 1
ATOM 695 C CA . ASN A 1 86 ? 9.601 4.854 12.273 1.00 87.56 86 ASN A CA 1
ATOM 696 C C . ASN A 1 86 ? 8.141 4.702 11.820 1.00 87.56 86 ASN A C 1
ATOM 698 O O . ASN A 1 86 ? 7.227 4.964 12.599 1.00 87.56 86 ASN A O 1
ATOM 702 N N . ARG A 1 87 ? 7.916 4.221 10.588 1.00 87.81 87 ARG A N 1
ATOM 703 C CA . ARG A 1 87 ? 6.598 3.940 10.005 1.00 87.81 87 ARG A CA 1
ATOM 704 C C . ARG A 1 87 ? 5.705 5.181 9.923 1.00 87.81 87 ARG A C 1
ATOM 706 O O . ARG A 1 87 ? 4.488 5.072 10.057 1.00 87.81 87 ARG A O 1
ATOM 713 N N . GLU A 1 88 ? 6.306 6.348 9.700 1.00 91.19 88 GLU A N 1
ATOM 714 C CA . GLU A 1 88 ? 5.569 7.575 9.386 1.00 91.19 88 GLU A CA 1
ATOM 715 C C . GLU A 1 88 ? 4.783 7.386 8.090 1.00 91.19 88 GLU A C 1
ATOM 717 O O . GLU A 1 88 ? 5.332 6.923 7.084 1.00 91.19 88 GLU A O 1
ATOM 722 N N . ILE A 1 89 ? 3.489 7.710 8.111 1.00 91.81 89 ILE A N 1
ATOM 723 C CA . ILE A 1 89 ? 2.591 7.304 7.033 1.00 91.81 89 ILE A CA 1
ATOM 724 C C . ILE A 1 89 ? 2.888 8.031 5.724 1.00 91.81 89 ILE A C 1
ATOM 726 O O . ILE A 1 89 ? 2.879 7.413 4.657 1.00 91.81 89 ILE A O 1
ATOM 730 N N . GLU A 1 90 ? 3.241 9.310 5.804 1.00 91.62 90 GLU A N 1
ATOM 731 C CA . GLU A 1 90 ? 3.627 10.115 4.654 1.00 91.62 90 GLU A CA 1
ATOM 732 C C . GLU A 1 90 ? 4.914 9.583 4.035 1.00 91.62 90 GLU A C 1
ATOM 734 O O . GLU A 1 90 ? 4.984 9.422 2.822 1.00 91.62 90 GLU A O 1
ATOM 739 N N . ALA A 1 91 ? 5.901 9.214 4.855 1.00 90.69 91 ALA A N 1
ATOM 740 C CA . ALA A 1 91 ? 7.154 8.659 4.359 1.00 90.69 91 ALA A CA 1
ATOM 741 C C . ALA A 1 91 ? 6.948 7.287 3.696 1.00 90.69 91 ALA A C 1
ATOM 743 O O . ALA A 1 91 ? 7.524 7.014 2.646 1.00 90.69 91 ALA A O 1
ATOM 744 N N . LEU A 1 92 ? 6.095 6.426 4.264 1.00 92.00 92 LEU A N 1
ATOM 745 C CA . LEU A 1 92 ? 5.731 5.146 3.645 1.00 92.00 92 LEU A CA 1
ATOM 746 C C . LEU A 1 92 ? 5.002 5.342 2.309 1.00 92.00 92 LEU A C 1
ATOM 748 O O . LEU A 1 92 ? 5.257 4.603 1.355 1.00 92.00 92 LEU A O 1
ATOM 752 N N . TRP A 1 93 ? 4.111 6.333 2.230 1.00 93.38 93 TRP A N 1
ATOM 753 C CA . TRP A 1 93 ? 3.449 6.715 0.986 1.00 93.38 93 TRP A CA 1
ATOM 754 C C . TRP A 1 93 ? 4.436 7.239 -0.054 1.00 93.38 93 TRP A C 1
ATOM 756 O O . TRP A 1 93 ? 4.382 6.809 -1.204 1.00 93.38 93 TRP A O 1
ATOM 766 N N . GLU A 1 94 ? 5.348 8.125 0.339 1.00 90.62 94 GLU A N 1
ATOM 767 C CA . GLU A 1 94 ? 6.371 8.665 -0.550 1.00 90.62 94 GLU A CA 1
ATOM 768 C C . GLU A 1 94 ? 7.233 7.531 -1.144 1.00 90.62 94 GLU A C 1
ATOM 770 O O . GLU A 1 94 ? 7.383 7.460 -2.364 1.00 90.62 94 GLU A O 1
ATOM 775 N N . VAL A 1 95 ? 7.687 6.569 -0.321 1.00 89.88 95 VAL A N 1
ATOM 776 C CA . VAL A 1 95 ? 8.397 5.364 -0.804 1.00 89.88 95 VAL A CA 1
ATOM 777 C C . VAL A 1 95 ? 7.542 4.589 -1.803 1.00 89.88 95 VAL A C 1
ATOM 779 O O . VAL A 1 95 ? 8.014 4.244 -2.886 1.00 89.88 95 VAL A O 1
ATOM 782 N N . PHE A 1 96 ? 6.289 4.292 -1.450 1.00 91.81 96 PHE A N 1
ATOM 783 C CA . PHE A 1 96 ? 5.394 3.523 -2.312 1.00 91.81 96 PHE A CA 1
ATOM 784 C C . PHE A 1 96 ? 5.177 4.209 -3.664 1.00 91.81 96 PHE A C 1
ATOM 786 O O . PHE A 1 96 ? 5.280 3.565 -4.707 1.00 91.81 96 PHE A O 1
ATOM 793 N N . GLY A 1 97 ? 4.914 5.514 -3.654 1.00 90.38 97 GLY A N 1
ATOM 794 C CA . GLY A 1 97 ? 4.690 6.292 -4.863 1.00 90.38 97 GLY A CA 1
ATOM 795 C C . GLY A 1 97 ? 5.912 6.333 -5.770 1.00 90.38 97 GLY A C 1
ATOM 796 O O . GLY A 1 97 ? 5.765 6.114 -6.971 1.00 90.38 97 GLY A O 1
ATOM 797 N N . CYS A 1 98 ? 7.107 6.530 -5.208 1.00 88.50 98 CYS A N 1
ATOM 798 C CA . CYS A 1 98 ? 8.359 6.457 -5.963 1.00 88.50 98 CYS A CA 1
ATOM 799 C C . CYS A 1 98 ? 8.543 5.083 -6.608 1.00 88.50 98 CYS A C 1
ATOM 801 O O . CYS A 1 98 ? 8.795 5.000 -7.807 1.00 88.50 98 CYS A O 1
ATOM 803 N N . LEU A 1 99 ? 8.341 4.006 -5.842 1.00 89.25 99 LEU A N 1
ATOM 804 C CA . LEU A 1 99 ? 8.461 2.650 -6.371 1.00 89.25 99 LEU A CA 1
ATOM 805 C C . LEU A 1 99 ? 7.510 2.413 -7.540 1.00 89.25 99 LEU A C 1
ATOM 807 O O . LEU A 1 99 ? 7.938 1.845 -8.533 1.00 89.25 99 LEU A O 1
ATOM 811 N N . VAL A 1 100 ? 6.250 2.850 -7.444 1.00 88.94 100 VAL A N 1
ATOM 812 C CA . VAL A 1 100 ? 5.265 2.685 -8.524 1.00 88.94 100 VAL A CA 1
ATOM 813 C C . VAL A 1 100 ? 5.640 3.508 -9.756 1.00 88.94 100 VAL A C 1
ATOM 815 O O . VAL A 1 100 ? 5.599 2.977 -10.859 1.00 88.94 100 VAL A O 1
ATOM 818 N N . VAL A 1 101 ? 5.994 4.786 -9.595 1.00 86.12 101 VAL A N 1
ATOM 819 C CA . VAL A 1 101 ? 6.280 5.696 -10.723 1.00 86.12 101 VAL A CA 1
ATOM 820 C C . VAL A 1 101 ? 7.550 5.304 -11.477 1.00 86.12 101 VAL A C 1
ATOM 822 O O . VAL A 1 101 ? 7.625 5.511 -12.684 1.00 86.12 101 VAL A O 1
ATOM 825 N N . GLU A 1 102 ? 8.534 4.732 -10.789 1.00 86.12 102 GLU A N 1
ATOM 826 C CA . GLU A 1 102 ? 9.813 4.357 -11.398 1.00 86.12 102 GLU A CA 1
ATOM 827 C C . GLU A 1 102 ? 9.811 2.953 -12.016 1.00 86.12 102 GLU A C 1
ATOM 829 O O . GLU A 1 102 ? 10.817 2.544 -12.601 1.00 86.12 102 GLU A O 1
ATOM 834 N N . LEU A 1 103 ? 8.707 2.201 -11.914 1.00 85.38 103 LEU A N 1
ATOM 835 C CA . LEU A 1 103 ? 8.618 0.875 -12.523 1.00 85.38 103 LEU A CA 1
ATOM 836 C C . LEU A 1 103 ? 8.913 0.915 -14.032 1.00 85.38 103 LEU A C 1
ATOM 838 O O . LEU A 1 103 ? 8.590 1.887 -14.714 1.00 85.38 103 LEU A O 1
ATOM 842 N N . PRO A 1 104 ? 9.479 -0.166 -14.595 1.00 81.56 104 PRO A N 1
ATOM 843 C CA . PRO A 1 104 ? 9.676 -0.255 -16.034 1.00 81.56 104 PRO A CA 1
ATOM 844 C C . PRO A 1 104 ? 8.362 -0.119 -16.810 1.00 81.56 104 PRO A C 1
ATOM 846 O O . PRO A 1 104 ? 7.307 -0.580 -16.366 1.00 81.56 104 PRO A O 1
ATOM 849 N N . TRP A 1 105 ? 8.442 0.467 -18.008 1.00 81.38 105 TRP A N 1
ATOM 850 C CA . TRP A 1 105 ? 7.289 0.616 -18.895 1.00 81.38 105 TRP A CA 1
ATOM 851 C C . TRP A 1 105 ? 6.607 -0.735 -19.142 1.00 81.38 105 TRP A C 1
ATOM 853 O O . TRP A 1 105 ? 7.257 -1.731 -19.462 1.00 81.38 105 TRP A O 1
ATOM 863 N N . GLY A 1 106 ? 5.284 -0.751 -18.998 1.00 74.62 106 GLY A N 1
ATOM 864 C CA . GLY A 1 106 ? 4.430 -1.903 -19.223 1.00 74.62 106 GLY A CA 1
ATOM 865 C C . GLY A 1 106 ? 4.125 -2.658 -17.939 1.00 74.62 106 GLY A C 1
ATOM 866 O O . GLY A 1 106 ? 3.323 -3.584 -17.992 1.00 74.62 106 GLY A O 1
ATOM 867 N N . ALA A 1 107 ? 4.738 -2.285 -16.809 1.00 81.44 107 ALA A N 1
ATOM 868 C CA . ALA A 1 107 ? 4.423 -2.841 -15.503 1.00 81.44 107 ALA A CA 1
ATOM 869 C C . ALA A 1 107 ? 3.045 -2.372 -15.016 1.00 81.44 107 ALA A C 1
ATOM 871 O O . ALA A 1 107 ? 2.754 -1.181 -14.969 1.00 81.44 107 ALA A O 1
ATOM 872 N N . ASP A 1 108 ? 2.234 -3.319 -14.557 1.00 83.19 108 ASP A N 1
ATOM 873 C CA . ASP A 1 108 ? 0.925 -3.047 -13.968 1.00 83.19 108 ASP A CA 1
ATOM 874 C C . ASP A 1 108 ? 0.975 -3.384 -12.481 1.00 83.19 108 ASP A C 1
ATOM 876 O O . ASP A 1 108 ? 1.259 -4.522 -12.127 1.00 83.19 108 ASP A O 1
ATOM 880 N N . VAL A 1 109 ? 0.660 -2.453 -11.586 1.00 86.38 109 VAL A N 1
ATOM 881 C CA . VAL A 1 109 ? 0.544 -2.744 -10.149 1.00 86.38 109 VAL A CA 1
ATOM 882 C C . VAL A 1 109 ? -0.922 -2.914 -9.798 1.00 86.38 109 VAL A C 1
ATOM 884 O O . VAL A 1 109 ? -1.710 -1.984 -9.937 1.00 86.38 109 VAL A O 1
ATOM 887 N N . MET A 1 110 ? -1.303 -4.089 -9.302 1.00 88.06 110 MET A N 1
ATOM 888 C CA . MET A 1 110 ? -2.635 -4.314 -8.745 1.00 88.06 110 MET A CA 1
ATOM 889 C C . MET A 1 110 ? -2.547 -4.379 -7.223 1.00 88.06 110 MET A C 1
ATOM 891 O O . MET A 1 110 ? -2.027 -5.351 -6.678 1.00 88.06 110 MET A O 1
ATOM 895 N N . CYS A 1 111 ? -3.065 -3.356 -6.550 1.00 88.00 111 CYS A N 1
ATOM 896 C CA . CYS A 1 111 ? -3.158 -3.281 -5.099 1.00 88.00 111 CYS A CA 1
ATOM 897 C C . CYS A 1 111 ? -4.551 -3.726 -4.647 1.00 88.00 111 CYS A C 1
ATOM 899 O O . CYS A 1 111 ? -5.556 -3.124 -5.032 1.00 88.00 111 CYS A O 1
ATOM 901 N N . VAL A 1 112 ? -4.606 -4.789 -3.844 1.00 87.56 112 VAL A N 1
ATOM 902 C CA . VAL A 1 112 ? -5.851 -5.310 -3.266 1.00 87.56 112 VAL A CA 1
ATOM 903 C C . VAL A 1 112 ? -5.812 -5.140 -1.754 1.00 87.56 112 VAL A C 1
ATOM 905 O O . VAL A 1 112 ? -4.927 -5.705 -1.115 1.00 87.56 112 VAL A O 1
ATOM 908 N N . ILE A 1 113 ? -6.777 -4.415 -1.185 1.00 86.19 113 ILE A N 1
ATOM 909 C CA . ILE A 1 113 ? -6.966 -4.320 0.268 1.00 86.19 113 ILE A CA 1
ATOM 910 C C . ILE A 1 113 ? -8.314 -4.941 0.641 1.00 86.19 113 ILE A C 1
ATOM 912 O O . ILE A 1 113 ? -9.359 -4.472 0.190 1.00 86.19 113 ILE A O 1
ATOM 916 N N . ASP A 1 114 ? -8.292 -6.001 1.445 1.00 85.00 114 ASP A N 1
ATOM 917 C CA . ASP A 1 114 ? -9.487 -6.734 1.878 1.00 85.00 114 ASP A CA 1
ATOM 918 C C . ASP A 1 114 ? -9.863 -6.434 3.331 1.00 85.00 114 ASP A C 1
ATOM 920 O O . ASP A 1 114 ? -8.994 -6.386 4.192 1.00 85.00 114 ASP A O 1
ATOM 924 N N . GLU A 1 115 ? -11.161 -6.302 3.603 1.00 83.31 115 GLU A N 1
ATOM 925 C CA . GLU A 1 115 ? -11.760 -5.910 4.887 1.00 83.31 115 GLU A CA 1
ATOM 926 C C . GLU A 1 115 ? -11.287 -4.544 5.413 1.00 83.31 115 GLU A C 1
ATOM 928 O O . GLU A 1 115 ? -10.974 -4.381 6.592 1.00 83.31 115 GLU A O 1
ATOM 933 N N . ILE A 1 116 ? -11.265 -3.524 4.546 1.00 83.06 116 ILE A N 1
ATOM 934 C CA . ILE A 1 116 ? -10.841 -2.161 4.929 1.00 83.06 116 ILE A CA 1
ATOM 935 C C . ILE A 1 116 ? -11.669 -1.557 6.077 1.00 83.06 116 ILE A C 1
ATOM 937 O O . ILE A 1 116 ? -11.174 -0.717 6.823 1.00 83.06 116 ILE A O 1
ATOM 941 N N . THR A 1 117 ? -12.916 -2.010 6.249 1.00 82.06 117 THR A N 1
ATOM 942 C CA . THR A 1 117 ? -13.834 -1.557 7.306 1.00 82.06 117 THR A CA 1
ATOM 943 C C . THR A 1 117 ? -13.270 -1.761 8.706 1.00 82.06 117 THR A C 1
ATOM 945 O O . THR A 1 117 ? -13.663 -1.046 9.620 1.00 82.06 117 THR A O 1
ATOM 948 N N . THR A 1 118 ? -12.326 -2.691 8.880 1.00 81.06 118 THR A N 1
ATOM 949 C CA . THR A 1 118 ? -11.609 -2.906 10.146 1.00 81.06 118 THR A CA 1
ATOM 950 C C . THR A 1 118 ? -10.872 -1.650 10.621 1.00 81.06 118 THR A C 1
ATOM 952 O O . THR A 1 118 ? -10.690 -1.471 11.822 1.00 81.06 118 THR A O 1
ATOM 955 N N . TYR A 1 119 ? -10.479 -0.763 9.703 1.00 83.00 119 TYR A N 1
ATOM 956 C CA . TYR A 1 119 ? -9.742 0.460 10.022 1.00 83.00 119 TYR A CA 1
ATOM 957 C C . TYR A 1 119 ? -10.608 1.727 10.008 1.00 83.00 119 TYR A C 1
ATOM 959 O O . TYR A 1 119 ? -10.091 2.801 10.300 1.00 83.00 119 TYR A O 1
ATOM 967 N N . GLU A 1 120 ? -11.912 1.643 9.706 1.00 82.06 120 GLU A N 1
ATOM 968 C CA . GLU A 1 120 ? -12.838 2.790 9.778 1.00 82.06 120 GLU A CA 1
ATOM 969 C C . GLU A 1 120 ? -13.229 3.107 11.238 1.00 82.06 120 GLU A C 1
ATOM 971 O O . GLU A 1 120 ? -14.403 3.126 11.614 1.00 82.06 120 GLU A O 1
ATOM 976 N N . THR A 1 121 ? -12.236 3.347 12.090 1.00 83.06 121 THR A N 1
ATOM 977 C CA . THR A 1 121 ? -12.406 3.757 13.490 1.00 83.06 121 THR A CA 1
ATOM 978 C C . THR A 1 121 ? -11.950 5.203 13.670 1.00 83.06 121 THR A C 1
ATOM 980 O O . THR A 1 121 ? -11.163 5.709 12.873 1.00 83.06 121 THR A O 1
ATOM 983 N N . SER A 1 122 ? -12.429 5.892 14.713 1.00 78.88 122 SER A N 1
ATOM 984 C CA . SER A 1 122 ? -12.045 7.291 14.981 1.00 78.88 122 SER A CA 1
ATOM 985 C C . SER A 1 122 ? -10.534 7.487 15.055 1.00 78.88 122 SER A C 1
ATOM 987 O O . SER A 1 122 ? -10.023 8.483 14.556 1.00 78.88 12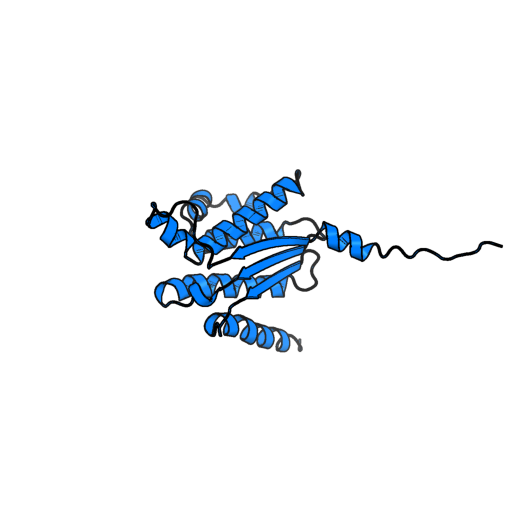2 SER A O 1
ATOM 989 N N . ASP A 1 123 ? -9.840 6.514 15.638 1.00 85.69 123 ASP A N 1
ATOM 990 C CA . ASP A 1 123 ? -8.423 6.616 15.981 1.00 85.69 123 ASP A CA 1
ATOM 991 C C . ASP A 1 123 ? -7.511 6.321 14.781 1.00 85.69 123 ASP A C 1
ATOM 993 O O . ASP A 1 123 ? -6.350 6.715 14.775 1.00 85.69 123 ASP A O 1
ATOM 997 N N . LEU A 1 124 ? -8.033 5.636 13.758 1.00 87.81 124 LEU A N 1
ATOM 998 C CA . LEU A 1 124 ? -7.301 5.267 12.542 1.00 87.81 124 LEU A CA 1
ATOM 999 C C . LEU A 1 124 ? -7.755 6.059 11.311 1.00 87.81 124 LEU A C 1
ATOM 1001 O O . LEU A 1 124 ? -7.146 5.939 10.248 1.00 87.81 124 LEU A O 1
ATOM 1005 N N . LYS A 1 125 ? -8.817 6.862 11.445 1.00 87.88 125 LYS A N 1
ATOM 1006 C CA . LYS A 1 125 ? -9.474 7.544 10.329 1.00 87.88 125 LYS A CA 1
ATOM 1007 C C . LYS A 1 125 ? -8.536 8.469 9.561 1.00 87.88 125 LYS A C 1
ATOM 1009 O O . LYS A 1 125 ? -8.564 8.443 8.341 1.00 87.88 125 LYS A O 1
ATOM 1014 N N . GLU A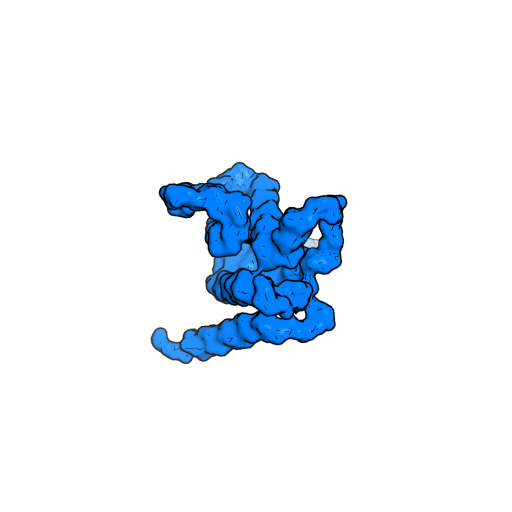 1 126 ? -7.720 9.262 10.251 1.00 91.50 126 GLU A N 1
ATOM 1015 C CA . GLU A 1 126 ? -6.826 10.229 9.601 1.00 91.50 126 GLU A CA 1
ATOM 1016 C C . GLU A 1 126 ? -5.810 9.533 8.682 1.00 91.50 126 GLU A C 1
ATOM 1018 O O . GLU A 1 126 ? -5.743 9.834 7.489 1.00 91.50 126 GLU A O 1
ATOM 1023 N N . ASP A 1 127 ? -5.098 8.532 9.207 1.00 91.62 127 ASP A N 1
ATOM 1024 C CA . ASP A 1 127 ? -4.142 7.737 8.431 1.00 91.62 127 ASP A CA 1
ATOM 1025 C C . ASP A 1 127 ? -4.846 6.961 7.302 1.00 91.62 127 ASP A C 1
ATOM 1027 O O . ASP A 1 127 ? -4.325 6.865 6.188 1.00 91.62 127 ASP A O 1
ATOM 1031 N N . LEU A 1 128 ? -6.041 6.415 7.563 1.00 90.94 128 LEU A N 1
ATOM 1032 C CA . LEU A 1 128 ? -6.824 5.693 6.561 1.00 90.94 128 LEU A CA 1
ATOM 1033 C C . LEU A 1 128 ? -7.253 6.612 5.410 1.00 90.94 128 LEU A C 1
ATOM 1035 O O . LEU A 1 128 ? -7.024 6.277 4.247 1.00 90.94 128 LEU A O 1
ATOM 1039 N N . ASP A 1 129 ? -7.848 7.762 5.722 1.00 91.69 129 ASP A N 1
ATOM 1040 C CA . ASP A 1 129 ? -8.304 8.747 4.740 1.00 91.69 129 ASP A CA 1
ATOM 1041 C C . ASP A 1 129 ? -7.132 9.267 3.907 1.00 91.69 129 ASP A C 1
ATOM 1043 O O . ASP A 1 129 ? -7.250 9.402 2.684 1.00 91.69 129 ASP A O 1
ATOM 1047 N N . PHE A 1 130 ? -5.978 9.493 4.543 1.00 93.25 130 PHE A N 1
ATOM 1048 C CA . PHE A 1 130 ? -4.755 9.861 3.844 1.00 93.25 130 PHE A CA 1
ATOM 1049 C C . PHE A 1 130 ? -4.364 8.797 2.809 1.00 93.25 130 PHE A C 1
ATOM 1051 O O . PHE A 1 130 ? -4.270 9.104 1.620 1.00 93.25 130 PHE A O 1
ATOM 1058 N N . ILE A 1 131 ? -4.185 7.538 3.216 1.00 92.19 131 ILE A N 1
ATOM 1059 C CA . ILE A 1 131 ? -3.704 6.473 2.318 1.00 92.19 131 ILE A CA 1
ATOM 1060 C C . ILE A 1 131 ? -4.695 6.192 1.193 1.00 92.19 131 ILE A C 1
ATOM 1062 O O . ILE A 1 131 ? -4.297 6.097 0.031 1.00 92.19 131 ILE A O 1
ATOM 1066 N N . ILE A 1 132 ? -5.981 6.050 1.516 1.00 91.62 132 ILE A N 1
ATOM 1067 C CA . ILE A 1 132 ? -7.015 5.745 0.523 1.00 91.62 132 ILE A CA 1
ATOM 1068 C C . ILE A 1 132 ? -7.129 6.891 -0.477 1.00 91.62 132 ILE A C 1
ATOM 1070 O O . ILE A 1 132 ? -7.113 6.648 -1.688 1.00 91.62 132 ILE A O 1
ATOM 1074 N N . GLY A 1 133 ? -7.162 8.135 0.006 1.00 91.38 133 GLY A N 1
ATOM 1075 C CA . GLY A 1 133 ? -7.199 9.312 -0.852 1.00 91.38 133 GLY A CA 1
ATOM 1076 C C . GLY A 1 133 ? -5.986 9.389 -1.782 1.00 91.38 133 GLY A C 1
ATOM 1077 O O . GLY A 1 133 ? -6.127 9.708 -2.964 1.00 91.38 133 GLY A O 1
ATOM 1078 N N . GLN A 1 134 ? -4.794 9.057 -1.288 1.00 92.06 134 GLN A N 1
ATOM 1079 C CA . GLN A 1 134 ? -3.571 9.026 -2.090 1.00 92.06 134 GLN A CA 1
ATOM 1080 C C . GLN A 1 134 ? -3.564 7.893 -3.132 1.00 92.06 134 GLN A C 1
ATOM 1082 O O . GLN A 1 134 ? -3.261 8.139 -4.304 1.00 92.06 134 GLN A O 1
ATOM 1087 N N . LEU A 1 135 ? -3.969 6.677 -2.752 1.00 90.44 135 LEU A N 1
ATOM 1088 C CA . LEU A 1 135 ? -4.062 5.527 -3.658 1.00 90.44 135 LEU A CA 1
ATOM 1089 C C . LEU A 1 135 ? -5.064 5.773 -4.790 1.00 90.44 135 LEU A C 1
ATOM 1091 O O . LEU A 1 135 ? -4.753 5.498 -5.949 1.00 90.44 135 LEU A O 1
ATOM 1095 N N . VAL A 1 136 ? -6.231 6.345 -4.482 1.00 90.00 136 VAL A N 1
ATOM 1096 C CA . VAL A 1 136 ? -7.239 6.712 -5.490 1.00 90.00 136 VAL A CA 1
ATOM 1097 C C . VAL A 1 136 ? -6.687 7.775 -6.442 1.00 90.00 136 VAL A C 1
ATOM 1099 O O . VAL A 1 136 ? -6.766 7.609 -7.662 1.00 90.00 136 VAL A O 1
ATOM 1102 N N . LYS A 1 137 ? -6.072 8.843 -5.913 1.00 90.19 137 LYS A N 1
ATOM 1103 C CA . LYS A 1 137 ? -5.456 9.901 -6.735 1.00 90.19 137 LYS A CA 1
ATOM 1104 C C . LYS A 1 137 ? -4.379 9.343 -7.662 1.00 90.19 137 LYS A C 1
ATOM 1106 O O . LYS A 1 137 ? -4.332 9.722 -8.830 1.00 90.19 137 LYS A O 1
ATOM 1111 N N . MET A 1 138 ? -3.530 8.443 -7.171 1.00 88.62 138 MET A N 1
ATOM 1112 C CA . MET A 1 138 ? -2.485 7.818 -7.981 1.00 88.62 138 MET A CA 1
ATOM 1113 C C . MET A 1 138 ? -3.065 6.884 -9.043 1.00 88.62 138 MET A C 1
ATOM 1115 O O . MET A 1 138 ? -2.680 7.000 -10.202 1.00 88.62 138 MET A O 1
ATOM 1119 N N . ALA A 1 139 ? -4.027 6.026 -8.693 1.00 87.50 139 ALA A N 1
ATOM 1120 C CA . ALA A 1 139 ? -4.698 5.146 -9.653 1.00 87.50 139 ALA A CA 1
ATOM 1121 C C . ALA A 1 139 ? -5.373 5.938 -10.786 1.00 87.50 139 ALA A C 1
ATOM 1123 O O . ALA A 1 139 ? -5.383 5.514 -11.938 1.00 87.50 139 ALA A O 1
ATOM 1124 N N . ILE A 1 140 ? -5.895 7.127 -10.475 1.00 86.44 140 ILE A N 1
ATOM 1125 C CA . ILE A 1 140 ? -6.460 8.040 -11.470 1.00 86.44 140 ILE A CA 1
ATOM 1126 C C . ILE A 1 140 ? -5.389 8.663 -12.356 1.00 86.44 140 ILE A C 1
ATOM 1128 O O . ILE A 1 140 ? -5.574 8.673 -13.570 1.00 86.44 140 ILE A O 1
ATOM 1132 N N . ARG A 1 141 ? -4.301 9.176 -11.772 1.00 84.88 141 ARG A N 1
ATOM 1133 C CA . ARG A 1 141 ? -3.194 9.785 -12.529 1.00 84.88 141 ARG A CA 1
ATOM 1134 C C . ARG A 1 141 ? -2.526 8.787 -13.470 1.00 84.88 141 ARG A C 1
ATOM 1136 O O . ARG A 1 141 ? -2.163 9.164 -14.568 1.00 84.88 141 ARG A O 1
ATOM 1143 N N . GLN A 1 142 ? -2.432 7.531 -13.045 1.00 81.31 142 GLN A N 1
ATOM 1144 C CA . GLN A 1 142 ? -1.833 6.437 -13.808 1.00 81.31 142 GLN A CA 1
ATOM 1145 C C . GLN A 1 142 ? -2.828 5.714 -14.731 1.00 81.31 142 GLN A C 1
ATOM 1147 O O . GLN A 1 142 ? -2.520 4.684 -15.330 1.00 81.31 142 GLN A O 1
ATOM 1152 N N . SER A 1 143 ? -4.058 6.218 -14.843 1.00 76.81 143 SER A N 1
ATOM 1153 C CA . SER A 1 143 ? -5.087 5.623 -15.689 1.00 76.81 143 SER A CA 1
ATOM 1154 C C . SER A 1 143 ? -4.780 5.880 -17.164 1.00 76.81 143 SER A C 1
ATOM 1156 O O . SER A 1 143 ? -5.017 6.979 -17.652 1.00 76.81 143 SER A O 1
ATOM 1158 N N . GLY A 1 144 ? -4.365 4.842 -17.892 1.00 68.06 144 GLY A N 1
ATOM 1159 C CA . GLY A 1 144 ? -4.017 4.945 -19.316 1.00 68.06 144 GLY A CA 1
ATOM 1160 C C . GLY A 1 144 ? -2.546 5.273 -19.568 1.00 68.06 144 GLY A C 1
ATOM 1161 O O . GLY A 1 144 ? -2.147 5.406 -20.722 1.00 68.06 144 GLY A O 1
ATOM 1162 N N . GLU A 1 145 ? -1.750 5.356 -18.503 1.00 75.44 145 GLU A N 1
ATOM 1163 C CA . GLU A 1 145 ? -0.308 5.529 -18.591 1.00 75.44 145 GLU A CA 1
ATOM 1164 C C . GLU A 1 145 ? 0.409 4.188 -18.852 1.00 75.44 145 GLU A C 1
ATOM 1166 O O . GLU A 1 145 ? -0.114 3.118 -18.525 1.00 75.44 145 GLU A O 1
ATOM 1171 N N . PRO A 1 146 ? 1.643 4.240 -19.388 1.00 68.06 146 PRO A N 1
ATOM 1172 C CA . PRO A 1 146 ? 2.650 3.175 -19.402 1.00 68.06 146 PRO A CA 1
ATOM 1173 C C . PRO A 1 146 ? 2.722 2.238 -18.193 1.00 68.06 146 PRO A C 1
ATOM 1175 O O . PRO A 1 146 ? 3.106 1.077 -18.344 1.00 68.06 146 PRO A O 1
ATOM 1178 N N . ILE A 1 147 ? 2.432 2.764 -17.006 1.00 73.75 147 ILE A N 1
ATOM 1179 C CA . ILE A 1 147 ? 2.458 2.047 -15.738 1.00 73.75 147 ILE A CA 1
ATOM 1180 C C . ILE A 1 147 ? 1.078 2.225 -15.127 1.00 73.75 147 ILE A C 1
ATOM 1182 O O . ILE A 1 147 ? 0.760 3.324 -14.674 1.00 73.75 147 ILE A O 1
ATOM 1186 N N . ALA A 1 148 ? 0.253 1.180 -15.096 1.00 75.75 148 ALA A N 1
ATOM 1187 C CA . ALA A 1 148 ? -1.073 1.303 -14.506 1.00 75.75 148 ALA A CA 1
ATOM 1188 C C . ALA A 1 148 ? -1.053 0.881 -13.034 1.00 75.75 148 ALA A C 1
ATOM 1190 O O . ALA A 1 148 ? -0.651 -0.232 -12.692 1.00 75.75 148 ALA A O 1
ATOM 1191 N N . LEU A 1 149 ? -1.572 1.738 -12.152 1.00 83.81 149 LEU A N 1
ATOM 1192 C CA . LEU A 1 149 ? -1.950 1.341 -10.797 1.00 83.81 149 LEU A CA 1
ATOM 1193 C C . LEU A 1 149 ? -3.449 1.028 -10.767 1.00 83.81 149 LEU A C 1
ATOM 1195 O O . LEU A 1 149 ? -4.292 1.912 -10.915 1.00 83.81 149 LEU A O 1
ATOM 1199 N N . LYS A 1 150 ? -3.783 -0.237 -10.527 1.00 84.94 150 LYS A N 1
ATOM 1200 C CA . LYS A 1 150 ? -5.148 -0.722 -10.310 1.00 84.94 150 LYS A CA 1
ATOM 1201 C C . LYS A 1 150 ? -5.356 -0.914 -8.815 1.00 84.94 150 LYS A C 1
ATOM 1203 O O . LYS A 1 150 ? -4.651 -1.696 -8.182 1.00 84.94 150 LYS A O 1
ATOM 1208 N N . PHE A 1 151 ? -6.330 -0.210 -8.254 1.00 86.06 151 PHE A N 1
ATOM 1209 C CA . PHE A 1 151 ? -6.625 -0.253 -6.828 1.00 86.06 151 PHE A CA 1
ATOM 1210 C C . PHE A 1 151 ? -8.004 -0.861 -6.581 1.00 86.06 151 PHE A C 1
ATOM 1212 O O . PHE A 1 151 ? -9.007 -0.376 -7.105 1.00 86.06 151 PHE A O 1
ATOM 1219 N N . ILE A 1 152 ? -8.044 -1.943 -5.804 1.00 85.69 152 ILE A N 1
ATOM 1220 C CA . ILE A 1 152 ? -9.260 -2.684 -5.473 1.00 85.69 152 ILE A CA 1
ATOM 1221 C C . ILE A 1 152 ? -9.378 -2.749 -3.958 1.00 85.69 152 ILE A C 1
ATOM 1223 O O . ILE A 1 152 ? -8.484 -3.241 -3.270 1.00 85.69 152 ILE A O 1
ATOM 1227 N N . VAL A 1 153 ? -10.522 -2.306 -3.452 1.00 85.12 153 VAL A N 1
ATOM 1228 C CA . VAL A 1 153 ? -10.855 -2.400 -2.035 1.00 85.12 153 VAL A CA 1
ATOM 1229 C C . VAL A 1 153 ? -12.064 -3.302 -1.872 1.00 85.12 153 VAL A C 1
ATOM 1231 O O . VAL A 1 153 ? -13.063 -3.149 -2.577 1.00 85.12 153 VAL A O 1
ATOM 1234 N N . LYS A 1 154 ? -11.968 -4.252 -0.946 1.00 83.81 154 LYS A N 1
ATOM 1235 C CA . LYS A 1 154 ? -13.042 -5.177 -0.599 1.00 83.81 154 LYS A CA 1
ATOM 1236 C C . LYS A 1 154 ? -13.415 -5.004 0.872 1.00 83.81 154 LYS A C 1
ATOM 1238 O O . LYS A 1 154 ? -12.571 -4.739 1.722 1.00 83.81 154 LYS A O 1
ATOM 1243 N N . CYS A 1 155 ? -14.703 -5.123 1.158 1.00 81.50 155 CYS A N 1
ATOM 1244 C CA . CYS A 1 155 ? -15.272 -5.116 2.501 1.00 81.50 155 CYS A CA 1
ATOM 1245 C C . CYS A 1 155 ? -16.563 -5.940 2.501 1.00 81.50 155 CYS A C 1
ATOM 1247 O O . CYS A 1 155 ? -17.258 -6.005 1.484 1.00 81.50 155 CYS A O 1
ATOM 1249 N N . GLN A 1 156 ? -16.876 -6.594 3.621 1.00 74.12 156 GLN A N 1
ATOM 1250 C CA . GLN A 1 156 ? -18.143 -7.323 3.781 1.00 74.12 156 GLN A CA 1
ATOM 1251 C C . GLN A 1 156 ? -19.353 -6.405 3.980 1.00 74.12 156 GLN A C 1
ATOM 1253 O O . GLN A 1 156 ? -20.477 -6.774 3.639 1.00 74.12 156 GLN A O 1
ATOM 1258 N N . THR A 1 157 ? -19.133 -5.221 4.547 1.00 76.19 157 THR A N 1
ATOM 1259 C CA . THR A 1 157 ? -20.171 -4.226 4.844 1.00 76.19 157 THR A CA 1
ATOM 1260 C C . THR A 1 157 ? -19.896 -2.918 4.098 1.00 76.19 157 THR A C 1
ATOM 1262 O O . THR A 1 157 ? -19.036 -2.854 3.227 1.00 76.19 157 THR A O 1
ATOM 1265 N N . THR A 1 158 ? -20.665 -1.860 4.370 1.00 76.75 158 THR A N 1
ATOM 1266 C CA . THR A 1 158 ? -20.468 -0.565 3.700 1.00 76.75 158 THR A CA 1
ATOM 1267 C C . THR A 1 158 ? -19.361 0.241 4.381 1.00 76.75 158 THR A C 1
ATOM 1269 O O . THR A 1 158 ? -19.596 0.780 5.460 1.00 76.75 158 THR A O 1
ATOM 1272 N N . ALA A 1 159 ? -18.210 0.383 3.717 1.00 77.75 159 ALA A N 1
ATOM 1273 C CA . ALA A 1 159 ? -17.144 1.311 4.102 1.00 77.75 159 ALA A CA 1
ATOM 1274 C C . ALA A 1 159 ? -17.470 2.736 3.615 1.00 77.75 159 ALA A C 1
ATOM 1276 O O . ALA A 1 159 ? -17.156 3.090 2.475 1.00 77.75 159 ALA A O 1
ATOM 1277 N N . LYS A 1 160 ? -18.216 3.520 4.405 1.00 80.62 160 LYS A N 1
ATOM 1278 C CA . LYS A 1 160 ? -18.747 4.820 3.942 1.00 80.62 160 LYS A CA 1
ATOM 1279 C C . LYS A 1 160 ? -17.638 5.840 3.694 1.00 80.62 160 LYS A C 1
ATOM 1281 O O . LYS A 1 160 ? -17.659 6.477 2.647 1.00 80.62 160 LYS A O 1
ATOM 1286 N 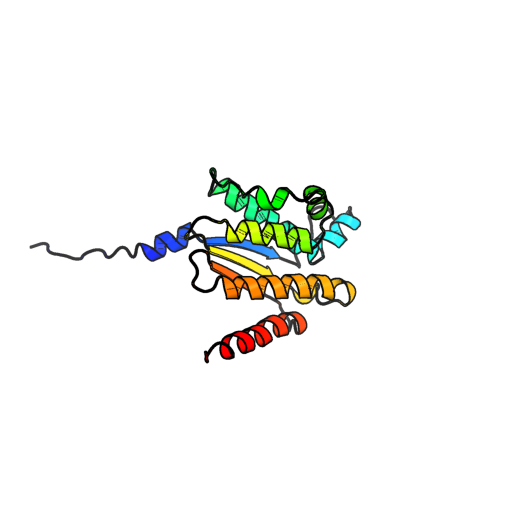N . GLY A 1 161 ? -16.677 5.951 4.612 1.00 77.00 161 GLY A N 1
ATOM 1287 C CA . GLY A 1 161 ? -15.591 6.926 4.500 1.00 77.00 161 GLY A CA 1
ATOM 1288 C C . GLY A 1 161 ? -14.680 6.597 3.324 1.00 77.00 161 GLY A C 1
ATOM 1289 O O . GLY A 1 161 ? -14.410 7.446 2.485 1.00 77.00 161 GLY A O 1
ATOM 1290 N N . VAL A 1 162 ? -14.313 5.322 3.174 1.00 79.19 162 VAL A N 1
ATOM 1291 C CA . VAL A 1 162 ? -13.527 4.856 2.019 1.00 79.19 162 VAL A CA 1
ATOM 1292 C C . VAL A 1 162 ? -14.259 5.119 0.702 1.00 79.19 162 VAL A C 1
ATOM 1294 O O . VAL A 1 162 ? -13.636 5.529 -0.275 1.00 79.19 162 VAL A O 1
ATOM 1297 N N . ARG A 1 163 ? -15.578 4.896 0.660 1.00 82.12 163 ARG A N 1
ATOM 1298 C CA . ARG A 1 163 ? -16.395 5.081 -0.546 1.00 82.12 163 ARG A CA 1
ATOM 1299 C C . ARG A 1 163 ? -16.438 6.533 -1.024 1.00 82.12 163 ARG A C 1
ATOM 1301 O O . ARG A 1 163 ? -16.401 6.738 -2.236 1.00 82.12 163 ARG A O 1
ATOM 1308 N N . GLU A 1 164 ? -16.476 7.504 -0.115 1.00 84.88 164 GLU A N 1
ATOM 1309 C CA . GLU A 1 164 ? -16.477 8.938 -0.451 1.00 84.88 164 GLU A 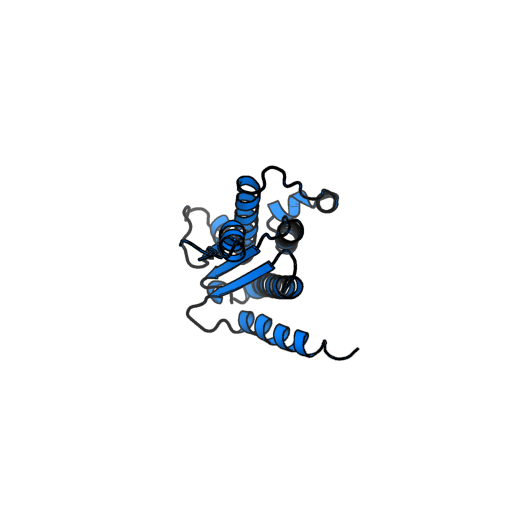CA 1
ATOM 1310 C C . GLU A 1 164 ? -15.270 9.304 -1.336 1.00 84.88 164 GLU A C 1
ATOM 1312 O O . GLU A 1 164 ? -15.440 9.949 -2.370 1.00 84.88 164 GLU A O 1
ATOM 1317 N N . HIS A 1 165 ? -14.082 8.747 -1.064 1.00 81.38 165 HIS A N 1
ATOM 1318 C CA . HIS A 1 165 ? -12.886 8.962 -1.899 1.00 81.38 165 HIS A CA 1
ATOM 1319 C C . HIS A 1 165 ? -13.055 8.482 -3.353 1.00 81.38 165 HIS A C 1
ATOM 1321 O O . HIS A 1 165 ? -12.513 9.080 -4.288 1.00 81.38 165 HIS A O 1
ATOM 1327 N N . PHE A 1 166 ? -13.816 7.408 -3.585 1.00 78.38 166 PHE A N 1
ATOM 1328 C CA . PHE A 1 166 ? -14.096 6.902 -4.937 1.00 78.38 166 PHE A CA 1
ATOM 1329 C C . PHE A 1 166 ? -15.192 7.695 -5.657 1.00 78.38 166 PHE A C 1
ATOM 1331 O O . PHE A 1 166 ? -15.238 7.685 -6.887 1.00 78.38 166 PHE A O 1
ATOM 1338 N N . GLU A 1 167 ? -16.093 8.342 -4.922 1.00 82.31 167 GLU A N 1
ATOM 1339 C CA . GLU A 1 167 ? -17.179 9.142 -5.492 1.00 82.31 167 GLU A CA 1
ATOM 1340 C C . GLU A 1 167 ? -16.690 10.553 -5.831 1.00 82.31 167 GLU A C 1
ATOM 1342 O O . GLU A 1 167 ? -16.826 10.971 -6.982 1.00 82.31 167 GLU A O 1
ATOM 1347 N N . ASP A 1 168 ? -16.002 11.225 -4.908 1.00 71.31 168 ASP A N 1
ATOM 1348 C CA . ASP A 1 168 ? -15.407 12.556 -5.119 1.00 71.31 168 ASP A CA 1
ATOM 1349 C C . ASP A 1 168 ? -14.442 12.578 -6.307 1.00 71.31 168 ASP A C 1
ATOM 1351 O O . ASP A 1 168 ? -14.361 13.534 -7.083 1.00 71.31 168 ASP A O 1
ATOM 1355 N N . SER A 1 169 ? -13.722 11.477 -6.497 1.00 63.31 169 SER A N 1
ATOM 1356 C CA . SER A 1 169 ? -12.756 11.354 -7.576 1.00 63.31 169 SER A CA 1
ATOM 1357 C C . SER A 1 169 ? -13.384 11.141 -8.959 1.00 63.31 169 SER A C 1
ATOM 1359 O O . SER A 1 169 ? -12.780 11.530 -9.963 1.00 63.31 169 SER A O 1
ATOM 1361 N N . LYS A 1 170 ? -14.614 10.611 -9.035 1.00 59.97 170 LYS A N 1
ATOM 1362 C CA . LYS A 1 170 ? -15.402 10.589 -10.280 1.00 59.97 170 LYS A CA 1
ATOM 1363 C C . LYS A 1 170 ? -15.848 11.996 -10.661 1.00 59.97 170 LYS A C 1
ATOM 1365 O O . LYS A 1 170 ? -15.621 12.406 -11.796 1.00 59.97 170 LYS A O 1
ATOM 1370 N N . TYR A 1 171 ? -16.349 12.769 -9.696 1.00 48.81 171 TYR A N 1
ATOM 1371 C CA . TYR A 1 171 ? -16.723 14.169 -9.921 1.00 48.81 171 TYR A CA 1
ATOM 1372 C C . TYR A 1 171 ? -15.531 15.041 -10.349 1.00 48.81 171 TYR A C 1
ATOM 1374 O O . TYR A 1 171 ? -15.706 16.002 -11.093 1.00 48.81 171 TYR A O 1
ATOM 1382 N N . SER A 1 172 ? -14.301 14.710 -9.943 1.00 49.44 172 SER A N 1
ATOM 1383 C CA . SER A 1 172 ? -13.106 15.433 -10.401 1.00 49.44 172 SER A CA 1
ATOM 1384 C C . SER A 1 172 ? -12.711 15.139 -11.855 1.00 49.44 172 SER A C 1
ATOM 1386 O O . SER A 1 172 ? -12.078 15.999 -12.462 1.00 49.44 172 SER A O 1
ATOM 1388 N N . LYS A 1 173 ? -13.035 13.964 -12.416 1.00 48.22 173 LYS A N 1
ATOM 1389 C CA . LYS A 1 173 ? -12.762 13.652 -13.835 1.00 48.22 173 LYS A CA 1
ATOM 1390 C C . LYS A 1 173 ? -13.763 14.327 -14.771 1.00 48.22 173 LYS A C 1
ATOM 1392 O O . LYS A 1 173 ? -13.364 14.800 -15.828 1.00 48.22 173 LYS A O 1
ATOM 1397 N N . ASP A 1 174 ? -15.019 14.439 -14.350 1.00 43.44 174 ASP A N 1
ATOM 1398 C CA . ASP A 1 174 ? -16.074 15.077 -15.150 1.00 43.44 174 ASP A CA 1
ATOM 1399 C C . ASP A 1 174 ? -15.932 16.611 -15.227 1.00 43.44 174 ASP A C 1
ATOM 1401 O O . ASP A 1 174 ? -16.521 17.242 -16.097 1.00 43.44 174 ASP A O 1
ATOM 1405 N N . ASN A 1 175 ? -15.107 17.217 -14.364 1.00 33.28 175 ASN A N 1
ATOM 1406 C CA . ASN A 1 175 ? -14.802 18.654 -14.374 1.00 33.28 175 ASN A CA 1
ATOM 1407 C C . ASN A 1 175 ? -13.532 19.022 -15.172 1.00 33.28 175 ASN A C 1
ATOM 1409 O O . ASN A 1 175 ? -13.129 20.183 -15.175 1.00 33.28 175 ASN A O 1
ATOM 1413 N N . ILE A 1 176 ? -12.897 18.058 -15.851 1.00 39.31 176 ILE A N 1
ATOM 1414 C CA . ILE A 1 176 ? -11.797 18.293 -16.806 1.00 39.31 176 ILE A CA 1
ATOM 1415 C C . ILE A 1 176 ? -12.313 17.984 -18.219 1.00 39.31 176 ILE A C 1
ATOM 1417 O O . ILE A 1 176 ? -11.751 17.187 -18.963 1.00 39.31 176 ILE A O 1
ATOM 1421 N N . ILE A 1 177 ? -13.443 18.589 -18.575 1.00 38.41 177 ILE A N 1
ATOM 1422 C CA . ILE A 1 177 ? -13.872 18.774 -19.961 1.00 38.41 177 ILE A CA 1
ATOM 1423 C C . ILE A 1 177 ? -14.379 20.213 -20.041 1.00 38.41 177 ILE A C 1
ATOM 1425 O O . ILE A 1 177 ? -15.562 20.457 -19.863 1.00 38.41 177 ILE A O 1
ATOM 1429 N N . ASP A 1 178 ? -13.444 21.156 -20.144 1.00 36.78 178 ASP A N 1
ATOM 1430 C CA . ASP A 1 178 ? -13.570 22.416 -20.891 1.00 36.78 178 ASP A CA 1
ATOM 1431 C C . ASP A 1 178 ? -12.349 23.297 -20.586 1.00 36.78 178 ASP A C 1
ATOM 1433 O O . ASP A 1 178 ? -12.132 23.738 -19.454 1.00 36.78 178 ASP A O 1
ATOM 1437 N N . GLY A 1 179 ? -11.537 23.524 -21.621 1.00 32.19 179 GLY A N 1
ATOM 1438 C CA . GLY A 1 179 ? -10.333 24.354 -21.609 1.00 32.19 179 GLY A CA 1
ATOM 1439 C C . GLY A 1 179 ? -9.522 24.186 -22.881 1.00 32.19 179 GLY A C 1
ATOM 1440 O O . GLY A 1 179 ? -8.637 23.306 -22.879 1.00 32.19 179 GLY A O 1
#

pLDDT: mean 75.28, std 16.62, range [31.73, 93.38]

Organism: NCBI:txid359342

Sequence (179 aa):
MSHLVADWENTDIDAHKHNVNTIKWFCSVPFPNPENEEERKIQESPRGVMCSLVNQLLRVISDKFPGFILSSSFLDHKDFADRPKNREIEALWEVFGCLVVELPWGADVMCVIDEITTYETSDLKEDLDFIIGQLVKMAIRQSGEPIALKFIVKCQTTAKGVREHFEDSKYSKDNIIDG